Protein AF-A0A2E8J0F3-F1 (afdb_monomer)

Nearest PDB structures (foldseek):
  1r9x-assembly1_A-5  TM=9.082E-01  e=6.574E-03  Escherichia coli
  1k6w-assembly1_A  TM=9.086E-01  e=1.018E-02  Escherichia coli
  3g77-assembly1_A  TM=9.083E-01  e=1.153E-02  Escherichia coli K-12
  1r9y-assembly1_A  TM=9.070E-01  e=1.228E-02  Escherichia coli
  1r9z-assembly1_A  TM=9.052E-01  e=1.307E-02  Escherichia coli

Structure (mmCIF, N/CA/C/O backbone):
data_AF-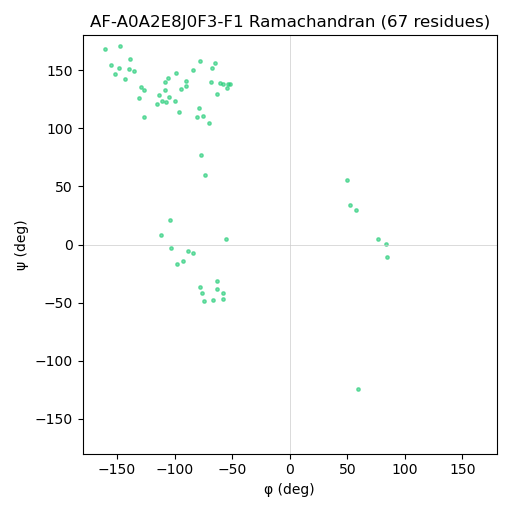A0A2E8J0F3-F1
#
_entry.id   AF-A0A2E8J0F3-F1
#
loop_
_atom_site.group_PDB
_atom_site.id
_atom_site.type_symbol
_atom_site.label_atom_id
_atom_site.label_alt_id
_atom_site.label_comp_id
_atom_site.label_asym_id
_atom_site.label_entity_id
_atom_site.label_seq_id
_atom_site.pdbx_PDB_ins_code
_atom_site.Cartn_x
_atom_site.Cartn_y
_atom_site.Cartn_z
_atom_site.occupancy
_atom_site.B_iso_or_equiv
_atom_site.auth_seq_id
_atom_site.auth_comp_id
_atom_site.auth_asym_id
_atom_site.auth_atom_id
_atom_site.pdbx_PDB_model_num
ATOM 1 N N . GLY A 1 1 ? 7.353 -5.994 -14.117 1.00 87.75 1 GLY A N 1
ATOM 2 C CA . GLY A 1 1 ? 8.141 -7.089 -13.551 1.00 87.75 1 GLY A CA 1
ATOM 3 C C . GLY A 1 1 ? 9.069 -6.517 -12.512 1.00 87.75 1 GLY A C 1
ATOM 4 O O . GLY A 1 1 ? 9.449 -5.358 -12.632 1.00 87.75 1 GLY A O 1
ATOM 5 N N . LEU A 1 2 ? 9.379 -7.303 -11.486 1.00 95.19 2 LEU A N 1
ATOM 6 C CA . LEU A 1 2 ? 10.240 -6.880 -10.377 1.00 95.19 2 LEU A CA 1
ATOM 7 C C . LEU A 1 2 ? 11.717 -7.239 -10.607 1.00 95.19 2 LEU A C 1
ATOM 9 O O . LEU A 1 2 ? 12.584 -6.691 -9.934 1.00 95.19 2 LEU A O 1
ATOM 13 N N . ASP A 1 3 ? 12.004 -8.113 -11.573 1.00 97.06 3 ASP A N 1
ATOM 14 C CA . ASP A 1 3 ? 13.364 -8.547 -11.887 1.00 97.06 3 ASP A CA 1
ATOM 15 C C . ASP A 1 3 ? 14.092 -7.572 -12.831 1.00 97.06 3 ASP A C 1
ATOM 17 O O . ASP A 1 3 ? 13.455 -6.951 -13.696 1.00 97.06 3 ASP A O 1
ATOM 21 N N . PRO A 1 4 ? 15.433 -7.465 -12.740 1.00 96.75 4 PRO A N 1
ATOM 22 C CA . PRO A 1 4 ? 16.230 -6.678 -13.677 1.00 96.75 4 PRO A CA 1
ATOM 23 C C . PRO A 1 4 ? 15.980 -7.071 -15.139 1.00 96.75 4 PRO A C 1
ATOM 25 O O . PRO A 1 4 ? 15.880 -8.247 -15.480 1.00 96.75 4 PRO A O 1
ATOM 28 N N . GLY A 1 5 ? 15.890 -6.072 -16.018 1.00 96.94 5 GLY A N 1
ATOM 29 C CA . GLY A 1 5 ? 15.600 -6.267 -17.444 1.00 96.94 5 GLY A CA 1
ATOM 30 C C . GLY A 1 5 ? 14.109 -6.373 -17.788 1.00 96.94 5 GLY A C 1
ATOM 31 O O . GLY A 1 5 ? 13.757 -6.266 -18.962 1.00 96.94 5 GLY A O 1
ATOM 32 N N . CYS A 1 6 ? 13.213 -6.509 -16.804 1.00 97.31 6 CYS A N 1
ATOM 33 C CA . CYS A 1 6 ? 11.775 -6.378 -17.034 1.00 97.31 6 CYS A CA 1
ATOM 34 C C . CYS A 1 6 ? 11.340 -4.907 -17.148 1.00 97.31 6 CYS A C 1
ATOM 36 O O . CYS A 1 6 ? 11.959 -4.006 -16.586 1.00 97.31 6 CYS A O 1
ATOM 38 N N . ASN A 1 7 ? 10.186 -4.666 -17.786 1.00 97.44 7 ASN A N 1
ATOM 39 C CA . ASN A 1 7 ? 9.482 -3.388 -17.625 1.00 97.44 7 ASN A CA 1
ATOM 40 C C . ASN A 1 7 ? 9.165 -3.174 -16.140 1.00 97.44 7 ASN A C 1
ATOM 42 O O . ASN A 1 7 ? 8.683 -4.110 -15.502 1.00 97.44 7 ASN A O 1
ATOM 46 N N . ALA A 1 8 ? 9.340 -1.960 -15.617 1.00 97.31 8 ALA A N 1
ATOM 47 C CA . ALA A 1 8 ? 8.988 -1.590 -14.242 1.00 97.31 8 ALA A CA 1
ATOM 48 C C . ALA A 1 8 ? 7.459 -1.465 -14.041 1.00 97.31 8 ALA A C 1
ATOM 50 O O . ALA A 1 8 ? 6.933 -0.404 -13.722 1.00 97.31 8 ALA A O 1
ATOM 51 N N . ASP A 1 9 ? 6.745 -2.563 -14.290 1.00 98.38 9 ASP A N 1
ATOM 52 C CA . ASP A 1 9 ? 5.306 -2.730 -14.075 1.00 98.38 9 ASP A CA 1
ATOM 53 C C . ASP A 1 9 ? 5.078 -3.396 -12.712 1.00 98.38 9 ASP A C 1
ATOM 55 O O . ASP A 1 9 ? 5.478 -4.554 -12.531 1.00 98.38 9 ASP A O 1
ATOM 59 N N . MET A 1 10 ? 4.465 -2.679 -11.769 1.00 98.06 10 MET A N 1
ATOM 60 C CA . MET A 1 10 ? 4.214 -3.151 -10.402 1.00 98.06 10 MET A CA 1
ATOM 61 C C .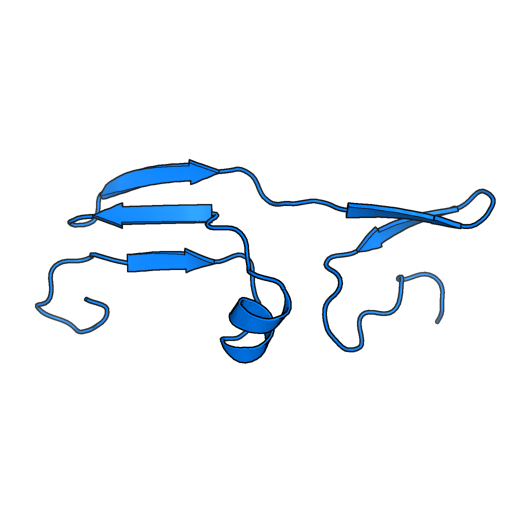 MET A 1 10 ? 3.114 -2.343 -9.699 1.00 98.06 10 MET A C 1
ATOM 63 O O . MET A 1 10 ? 2.686 -1.293 -10.175 1.00 98.06 10 MET A O 1
ATOM 67 N N . VAL A 1 11 ? 2.652 -2.839 -8.552 1.00 98.00 11 VAL A N 1
ATOM 68 C CA . VAL A 1 11 ? 1.652 -2.183 -7.699 1.00 98.00 11 VAL A CA 1
ATOM 69 C C . VAL A 1 11 ? 2.189 -2.129 -6.275 1.00 98.00 11 VAL A C 1
ATOM 71 O O . VAL A 1 11 ? 2.707 -3.128 -5.783 1.00 98.00 11 VAL A O 1
ATOM 74 N N . ILE A 1 12 ? 2.042 -0.979 -5.617 1.00 97.75 12 ILE A N 1
ATOM 75 C CA . ILE A 1 12 ? 2.404 -0.789 -4.209 1.00 97.75 12 ILE A CA 1
ATOM 76 C C . ILE A 1 12 ? 1.137 -0.890 -3.360 1.00 97.75 12 ILE A C 1
ATOM 78 O O . ILE A 1 12 ? 0.174 -0.153 -3.593 1.00 97.75 12 ILE A O 1
ATOM 82 N N . LEU A 1 13 ? 1.134 -1.806 -2.390 1.00 98.12 13 LEU A N 1
ATOM 83 C CA . LEU A 1 13 ? 0.020 -2.046 -1.472 1.00 98.12 13 LEU A CA 1
ATOM 84 C C . LEU A 1 13 ? 0.336 -1.490 -0.080 1.00 98.12 13 LEU A C 1
ATOM 86 O O . LEU A 1 13 ? 1.470 -1.592 0.380 1.00 98.12 13 LEU A O 1
ATOM 90 N N . GLN A 1 14 ? -0.671 -0.941 0.600 1.00 96.94 14 GLN 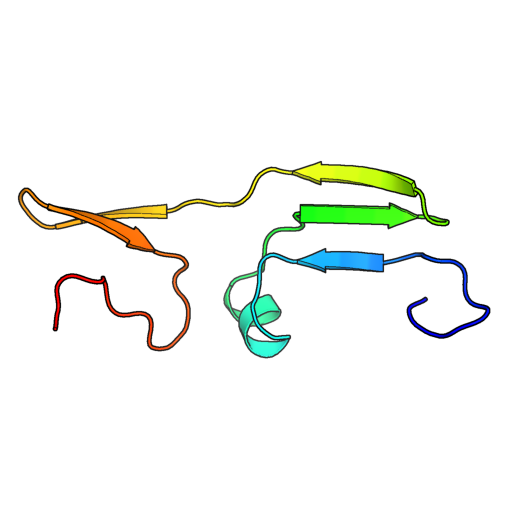A N 1
ATOM 91 C CA . GLN A 1 14 ? -0.586 -0.549 2.009 1.00 96.94 14 GLN A CA 1
ATOM 92 C C . GLN A 1 14 ? -0.690 -1.794 2.906 1.00 96.94 14 GLN A C 1
ATOM 94 O O . GLN A 1 14 ? -1.749 -2.099 3.453 1.00 96.94 14 GLN A O 1
ATOM 99 N N . ALA A 1 15 ? 0.400 -2.550 2.995 1.00 95.19 15 ALA A N 1
ATOM 100 C CA . ALA A 1 15 ? 0.544 -3.710 3.866 1.00 95.19 15 ALA A CA 1
ATOM 101 C C . ALA A 1 15 ? 2.020 -3.956 4.180 1.00 95.19 15 ALA A C 1
ATOM 103 O O . ALA A 1 15 ? 2.895 -3.593 3.398 1.00 95.19 15 ALA A O 1
ATOM 104 N N . GLU A 1 16 ? 2.279 -4.589 5.320 1.00 92.69 16 GLU A N 1
ATOM 105 C CA . GLU A 1 16 ? 3.633 -4.927 5.768 1.00 92.69 16 GLU A CA 1
ATOM 106 C C . GLU A 1 16 ? 4.195 -6.155 5.041 1.00 92.69 16 GLU A C 1
ATOM 108 O O . GLU A 1 16 ? 5.373 -6.193 4.691 1.00 92.69 16 GLU A O 1
ATOM 113 N N . ASP A 1 17 ? 3.336 -7.133 4.754 1.00 94.50 17 ASP A N 1
ATOM 114 C CA . ASP A 1 17 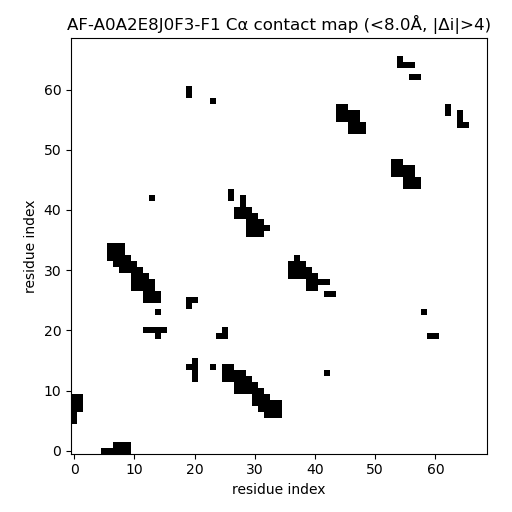? 3.710 -8.384 4.106 1.00 94.50 17 ASP A CA 1
ATOM 115 C C . ASP A 1 17 ? 2.573 -8.926 3.205 1.00 94.50 17 ASP A C 1
ATOM 117 O O . ASP A 1 17 ? 1.449 -8.406 3.216 1.00 94.50 17 ASP A O 1
ATOM 121 N N . PRO A 1 18 ? 2.832 -9.969 2.389 1.00 96.06 18 PRO A N 1
ATOM 122 C CA . PRO A 1 18 ? 1.818 -10.542 1.504 1.00 96.06 18 PRO A CA 1
ATOM 123 C C . PRO A 1 18 ? 0.608 -11.161 2.221 1.00 96.06 18 PRO A C 1
ATOM 125 O O . PRO A 1 18 ? -0.495 -11.143 1.671 1.00 96.06 18 PRO A O 1
ATOM 128 N N . MET A 1 19 ? 0.788 -11.716 3.423 1.00 95.88 19 MET A N 1
ATOM 129 C CA . MET A 1 19 ? -0.304 -12.293 4.211 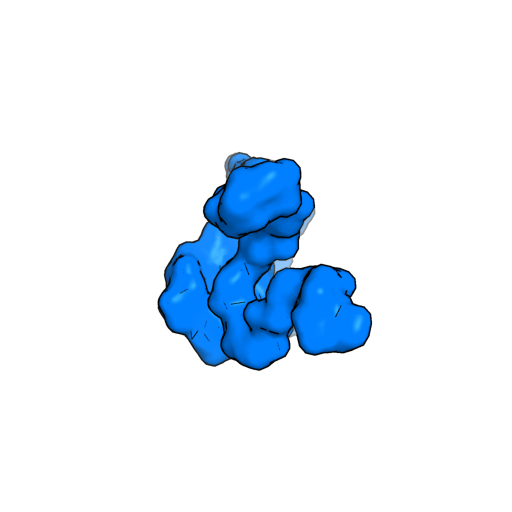1.00 95.88 19 MET A CA 1
ATOM 130 C C . MET A 1 19 ? -1.261 -11.185 4.659 1.00 95.88 19 MET A C 1
ATOM 132 O O . MET A 1 19 ? -2.473 -11.286 4.444 1.00 95.88 19 MET A O 1
ATOM 136 N N . GLU A 1 20 ? -0.719 -10.096 5.199 1.00 94.44 20 GLU A N 1
ATOM 137 C CA . GLU A 1 20 ? -1.469 -8.907 5.594 1.00 94.44 20 GLU A CA 1
ATOM 138 C C . GLU A 1 20 ? -2.128 -8.232 4.386 1.00 94.44 20 GLU A C 1
ATOM 140 O O . GLU A 1 20 ? -3.285 -7.817 4.470 1.00 94.44 20 GLU A O 1
ATOM 145 N N . ALA A 1 21 ? -1.452 -8.201 3.232 1.00 96.44 21 ALA A N 1
ATOM 146 C CA . ALA A 1 21 ? -2.004 -7.645 1.999 1.00 96.44 21 ALA A CA 1
ATOM 147 C C . ALA A 1 21 ? -3.304 -8.342 1.572 1.00 96.44 21 ALA A C 1
ATOM 149 O O . ALA A 1 21 ? -4.268 -7.682 1.170 1.00 96.44 21 ALA A O 1
ATOM 150 N N . VAL A 1 22 ? -3.355 -9.671 1.692 1.00 96.25 22 VAL A N 1
ATOM 151 C CA . VAL A 1 22 ? -4.559 -10.457 1.398 1.00 96.25 22 VAL A CA 1
ATOM 152 C C . VAL A 1 22 ? -5.600 -10.294 2.505 1.00 96.25 22 VAL A C 1
ATOM 154 O O . VAL A 1 22 ? -6.762 -10.010 2.203 1.00 96.25 22 VAL A O 1
ATOM 157 N N . ARG A 1 23 ? -5.200 -10.434 3.777 1.00 95.38 23 ARG A N 1
ATOM 158 C CA . ARG A 1 23 ? -6.107 -10.367 4.935 1.00 95.38 23 ARG A CA 1
ATOM 159 C C . ARG A 1 23 ? -6.857 -9.039 5.001 1.00 95.38 23 ARG A C 1
ATOM 161 O O . ARG A 1 23 ? -8.071 -9.032 5.192 1.00 95.38 23 ARG A O 1
ATOM 168 N N . LEU A 1 24 ? -6.140 -7.931 4.827 1.00 94.38 24 LEU A N 1
ATOM 169 C CA . LEU A 1 24 ? -6.687 -6.577 4.904 1.00 94.38 24 LEU A CA 1
ATOM 170 C C . LEU A 1 24 ? -7.316 -6.102 3.594 1.00 94.38 24 LEU A C 1
ATOM 172 O O . LEU A 1 24 ? -7.924 -5.036 3.576 1.00 94.38 24 LEU A O 1
ATOM 176 N N . ARG A 1 25 ? -7.181 -6.869 2.501 1.00 95.06 25 ARG A N 1
ATOM 177 C CA . ARG A 1 25 ? -7.493 -6.407 1.137 1.00 95.06 25 ARG A CA 1
ATOM 178 C C . ARG A 1 25 ? -6.810 -5.065 0.868 1.00 95.06 25 ARG A C 1
ATOM 180 O O . ARG A 1 25 ? -7.467 -4.070 0.562 1.00 95.06 25 ARG A O 1
ATOM 187 N N . ALA A 1 26 ? -5.493 -5.055 1.053 1.00 96.75 26 ALA A N 1
ATOM 188 C CA . ALA A 1 26 ? -4.702 -3.842 1.158 1.00 96.75 26 ALA A CA 1
ATOM 189 C C . ALA A 1 26 ? -4.937 -2.864 0.007 1.00 96.75 26 ALA A C 1
ATOM 191 O O . ALA A 1 26 ? -5.031 -3.230 -1.170 1.00 96.75 26 ALA A O 1
ATOM 192 N N . HIS A 1 27 ? -5.014 -1.591 0.377 1.00 97.19 27 HIS A N 1
ATOM 193 C CA . HIS A 1 27 ? -5.277 -0.519 -0.560 1.00 97.19 27 HIS A CA 1
ATOM 194 C C . HIS A 1 27 ? -4.090 -0.323 -1.509 1.00 97.19 27 HIS A C 1
ATOM 196 O O . HIS A 1 27 ? -2.931 -0.397 -1.100 1.00 97.19 27 HIS A O 1
ATOM 202 N N . ARG A 1 28 ? -4.372 -0.065 -2.789 1.00 97.94 28 ARG A N 1
ATOM 203 C CA . ARG A 1 28 ? -3.337 0.234 -3.787 1.00 97.94 28 ARG A CA 1
ATOM 204 C C . ARG A 1 28 ? -2.935 1.691 -3.642 1.00 97.94 28 ARG A C 1
ATOM 206 O O . ARG A 1 28 ? -3.709 2.571 -4.002 1.00 97.94 28 ARG A O 1
ATOM 213 N N . LEU A 1 29 ? -1.729 1.933 -3.146 1.00 98.38 29 LEU A N 1
ATOM 214 C CA . LEU A 1 29 ? -1.186 3.284 -3.028 1.00 98.38 29 LEU A CA 1
ATOM 215 C C . LEU A 1 29 ? -0.729 3.799 -4.389 1.00 98.38 29 LEU A C 1
ATOM 217 O O . LEU A 1 29 ? -1.010 4.940 -4.746 1.00 98.38 29 LEU A O 1
ATOM 221 N N . PHE A 1 30 ? -0.081 2.931 -5.171 1.00 98.62 30 PHE A N 1
ATOM 222 C CA . PHE A 1 30 ? 0.443 3.277 -6.488 1.00 98.62 30 PHE A CA 1
ATOM 223 C C . PHE A 1 30 ? 0.291 2.126 -7.473 1.00 98.62 30 PHE A C 1
ATOM 225 O O . PHE A 1 30 ? 0.513 0.961 -7.136 1.00 98.62 30 PHE A O 1
ATOM 232 N N . VAL A 1 31 ? -0.025 2.473 -8.716 1.00 98.44 31 VAL A N 1
ATOM 233 C CA . VAL A 1 31 ? 0.075 1.581 -9.871 1.00 98.44 31 VAL A CA 1
ATOM 234 C C . VAL A 1 31 ? 1.134 2.156 -10.796 1.00 98.44 31 VAL A C 1
ATOM 236 O O . VAL A 1 31 ? 1.013 3.294 -11.252 1.00 98.44 31 VAL A O 1
ATOM 239 N N . ILE A 1 32 ? 2.171 1.369 -11.059 1.00 98.62 32 ILE A N 1
ATOM 240 C CA . ILE A 1 32 ? 3.330 1.774 -11.847 1.00 98.62 32 ILE A CA 1
ATOM 241 C C . ILE A 1 32 ? 3.335 0.957 -13.131 1.00 98.62 32 ILE A C 1
ATOM 243 O O . ILE A 1 32 ? 3.243 -0.274 -13.101 1.00 98.62 32 ILE A O 1
ATOM 247 N N . ARG A 1 33 ? 3.442 1.647 -14.265 1.00 98.19 33 ARG A N 1
ATOM 248 C CA . ARG A 1 33 ? 3.578 1.033 -15.583 1.00 98.19 33 ARG A CA 1
ATOM 249 C C . ARG A 1 33 ? 4.734 1.682 -16.323 1.00 98.19 33 ARG A C 1
ATOM 251 O O . ARG A 1 33 ? 4.775 2.896 -16.463 1.00 98.19 33 ARG A O 1
ATOM 258 N N . ARG A 1 34 ? 5.668 0.863 -16.805 1.00 97.38 34 ARG A N 1
ATOM 259 C CA . ARG A 1 34 ? 6.887 1.279 -17.514 1.00 97.38 34 ARG A CA 1
ATOM 260 C C . ARG A 1 34 ? 7.701 2.333 -16.751 1.00 97.38 34 ARG A C 1
ATOM 262 O O . ARG A 1 34 ? 8.336 3.177 -17.367 1.00 97.38 34 ARG A O 1
ATOM 269 N N . GLY A 1 35 ? 7.707 2.254 -15.420 1.00 96.81 35 GLY A N 1
ATOM 270 C CA . GLY A 1 35 ? 8.434 3.194 -14.561 1.00 96.81 35 GLY A CA 1
ATOM 271 C C . GLY A 1 35 ? 7.689 4.496 -14.253 1.00 96.81 35 GLY A C 1
ATOM 272 O O . GLY A 1 35 ? 8.216 5.315 -13.510 1.00 96.81 35 GLY A O 1
ATOM 273 N N . GLU A 1 36 ? 6.466 4.675 -14.755 1.00 98.06 36 GLU A N 1
ATOM 274 C CA . GLU A 1 36 ? 5.636 5.848 -14.480 1.00 98.06 36 GLU A CA 1
ATOM 275 C C . GLU A 1 36 ? 4.458 5.491 -13.569 1.00 98.06 36 GLU A C 1
ATOM 277 O O . GLU A 1 36 ? 3.825 4.441 -13.719 1.00 98.06 36 GLU A O 1
ATOM 282 N N . VAL A 1 37 ? 4.141 6.375 -12.621 1.00 98.44 37 VAL A N 1
ATOM 283 C CA . VAL A 1 37 ? 2.944 6.248 -11.780 1.00 98.44 37 VAL A CA 1
ATOM 284 C C . VAL A 1 37 ? 1.728 6.646 -12.613 1.00 98.44 37 VAL A C 1
ATOM 286 O O . VAL A 1 37 ? 1.551 7.816 -12.936 1.00 98.44 37 VAL A O 1
ATOM 289 N N . ILE A 1 38 ? 0.878 5.674 -12.942 1.00 98.50 38 ILE A N 1
ATOM 290 C CA . ILE A 1 38 ? -0.325 5.896 -13.765 1.00 98.50 38 ILE A CA 1
ATOM 291 C C . ILE A 1 38 ? -1.601 6.053 -12.935 1.00 98.50 38 ILE A C 1
ATOM 293 O O . ILE A 1 38 ? -2.617 6.525 -13.437 1.00 98.50 38 ILE A O 1
ATOM 297 N N . ALA A 1 39 ? -1.564 5.638 -11.670 1.00 98.69 39 ALA A N 1
ATOM 298 C CA . ALA A 1 39 ? -2.6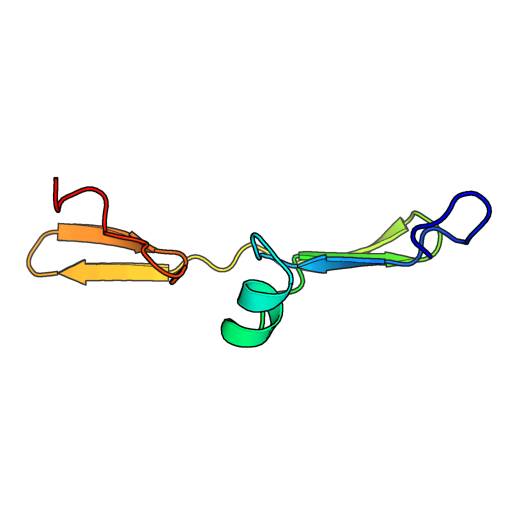32 5.859 -10.709 1.00 98.69 39 ALA A CA 1
ATOM 299 C C . ALA A 1 39 ? -2.050 5.909 -9.298 1.00 98.69 39 ALA A C 1
ATOM 301 O O . ALA A 1 39 ? -1.097 5.190 -8.981 1.00 98.69 39 ALA A O 1
ATOM 302 N N . SER A 1 40 ? 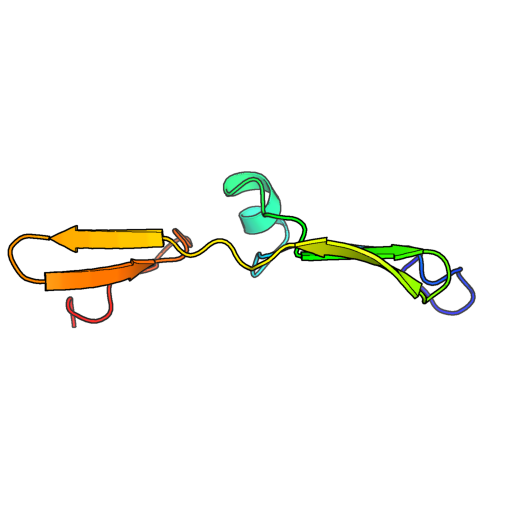-2.657 6.729 -8.448 1.00 98.50 40 SER A N 1
ATOM 303 C CA . SER A 1 40 ? -2.319 6.827 -7.035 1.00 98.50 40 SER A CA 1
ATOM 304 C C . SER A 1 40 ? -3.576 6.950 -6.188 1.00 98.50 40 SER A C 1
ATOM 306 O O . SER A 1 40 ? -4.656 7.302 -6.670 1.00 98.50 40 SER A O 1
ATOM 308 N N . SER A 1 41 ? -3.452 6.627 -4.910 1.00 97.75 41 SER A N 1
ATOM 309 C CA . SER A 1 41 ? -4.486 6.900 -3.922 1.00 97.75 41 SER A CA 1
ATOM 310 C C . SER A 1 41 ? -3.858 7.176 -2.565 1.00 97.75 41 SER A C 1
ATOM 312 O O . SER A 1 41 ? -2.767 6.693 -2.264 1.00 97.75 41 SER A O 1
ATOM 314 N N . SER A 1 42 ? -4.552 7.967 -1.750 1.00 96.88 42 SER A N 1
ATOM 315 C CA . SER A 1 42 ? -4.117 8.256 -0.387 1.00 96.88 42 SER A CA 1
ATOM 316 C C . SER A 1 42 ? -4.129 7.001 0.483 1.00 96.88 42 SER A C 1
ATOM 318 O O . SER A 1 42 ? -4.866 6.043 0.226 1.00 96.88 42 SER A O 1
ATOM 320 N N . GLU A 1 43 ? -3.321 7.040 1.537 1.00 95.12 43 GLU A N 1
ATOM 321 C CA . GLU A 1 43 ? -3.327 6.025 2.581 1.00 95.12 43 GLU A CA 1
ATOM 322 C C . GLU A 1 43 ? -4.701 5.944 3.265 1.00 95.12 43 GLU A C 1
ATOM 324 O O . GLU A 1 43 ? -5.334 6.968 3.542 1.00 95.12 43 GLU A O 1
ATOM 329 N N . VAL A 1 44 ? -5.164 4.724 3.549 1.00 94.50 44 VAL A N 1
ATOM 330 C CA . VAL A 1 44 ? -6.364 4.514 4.358 1.00 94.50 44 VAL A CA 1
ATOM 331 C C . VAL A 1 44 ? -5.989 4.683 5.824 1.00 94.50 44 VAL A C 1
ATOM 333 O O . VAL A 1 44 ? -5.205 3.907 6.367 1.00 94.50 44 VAL A O 1
ATOM 336 N N . MET A 1 45 ? -6.587 5.685 6.465 1.00 92.31 45 MET A N 1
ATOM 337 C CA . MET A 1 45 ? -6.401 5.979 7.883 1.00 92.31 45 MET A CA 1
ATOM 338 C C . MET A 1 45 ? -7.686 5.664 8.639 1.00 92.31 45 MET A C 1
ATOM 340 O O . MET A 1 45 ? -8.732 6.236 8.333 1.00 92.31 45 MET A O 1
ATOM 344 N N . THR A 1 46 ? -7.604 4.798 9.649 1.00 92.31 46 THR A N 1
ATOM 345 C CA . THR A 1 46 ? -8.739 4.524 10.539 1.00 92.31 46 THR A CA 1
ATOM 346 C C . THR A 1 46 ? -8.487 5.137 11.908 1.00 92.31 46 THR A C 1
ATOM 348 O O . THR A 1 46 ? -7.410 4.982 12.480 1.00 92.31 46 THR A O 1
ATOM 351 N N . GLU A 1 47 ? -9.486 5.836 12.440 1.00 92.81 47 GLU A N 1
ATOM 352 C CA . GLU A 1 47 ? -9.506 6.317 13.820 1.00 92.81 47 GLU A CA 1
ATOM 353 C C . GLU A 1 47 ? -10.471 5.450 14.633 1.00 92.81 47 GLU A C 1
ATOM 355 O O . GLU A 1 47 ? -11.636 5.285 14.269 1.00 92.81 47 GLU A O 1
ATOM 360 N N . ILE A 1 48 ? -9.986 4.911 15.747 1.00 91.06 48 ILE A N 1
ATOM 361 C CA . ILE A 1 48 ? -10.816 4.322 16.791 1.00 91.06 48 ILE A CA 1
ATOM 362 C C . ILE A 1 48 ? -11.072 5.398 17.840 1.00 91.06 48 ILE A C 1
ATOM 364 O O . ILE A 1 48 ? -10.144 6.057 18.308 1.00 91.06 48 ILE A O 1
ATOM 368 N N . LYS A 1 49 ? -12.331 5.520 18.261 1.00 92.12 49 LYS A N 1
ATOM 369 C CA . LYS A 1 49 ? -12.718 6.265 19.458 1.00 92.12 49 LYS A CA 1
ATOM 370 C C . LYS A 1 49 ? -13.117 5.283 20.562 1.00 92.12 49 LYS A C 1
ATOM 372 O O . LYS A 1 49 ? -14.036 4.492 20.360 1.00 92.12 49 LYS A O 1
ATOM 377 N N . MET A 1 50 ? -12.460 5.356 21.717 1.00 88.00 50 MET A N 1
ATOM 378 C CA . MET A 1 50 ? -12.799 4.588 22.920 1.00 88.00 50 MET A CA 1
ATOM 379 C C . MET A 1 50 ? -12.968 5.540 24.101 1.00 88.00 50 MET A C 1
ATOM 381 O O . MET A 1 50 ? -12.003 6.128 24.579 1.00 88.00 50 MET A O 1
ATOM 385 N N . GLY A 1 51 ? -14.211 5.711 24.557 1.00 90.00 51 GLY A N 1
ATOM 386 C CA . GLY A 1 51 ? -14.540 6.740 25.543 1.00 90.00 51 GLY A CA 1
ATOM 387 C C . GLY A 1 51 ? -14.183 8.132 25.019 1.00 90.00 51 GLY A C 1
ATOM 388 O O . GLY A 1 51 ? -14.616 8.519 23.927 1.00 90.00 51 GLY A O 1
ATOM 389 N N . ASP A 1 52 ? -13.369 8.853 25.786 1.00 91.69 52 ASP A N 1
ATOM 390 C CA . ASP A 1 52 ? -12.863 10.178 25.421 1.00 91.69 52 ASP A CA 1
ATOM 391 C C . ASP A 1 52 ? -11.563 10.133 24.613 1.00 91.69 52 ASP A C 1
ATOM 393 O O . ASP A 1 52 ? -11.125 11.166 24.101 1.00 91.69 52 ASP A O 1
ATOM 397 N N . THR A 1 53 ? -10.979 8.948 24.426 1.00 86.50 53 THR A N 1
ATOM 398 C CA . THR A 1 53 ? -9.707 8.812 23.729 1.00 86.50 53 THR A CA 1
ATOM 399 C C . THR A 1 53 ? -9.871 8.411 22.272 1.00 86.50 53 THR A C 1
ATOM 401 O O . THR A 1 53 ? -10.803 7.698 21.881 1.00 86.50 53 THR A O 1
ATOM 404 N N . LYS A 1 54 ? -8.949 8.901 21.443 1.00 91.25 54 LYS A N 1
ATOM 405 C CA . LYS A 1 54 ? -8.879 8.628 20.010 1.00 91.25 54 LYS A CA 1
ATOM 406 C C . LYS A 1 54 ? -7.493 8.126 19.657 1.00 91.25 54 LYS A C 1
ATOM 408 O O . LYS A 1 54 ? -6.503 8.752 20.020 1.00 91.25 54 LYS A O 1
ATOM 413 N N . SER A 1 55 ? -7.436 7.046 18.892 1.00 90.00 55 SER A N 1
ATOM 414 C CA . SER A 1 55 ? -6.180 6.494 18.397 1.00 90.00 55 SER A CA 1
ATOM 415 C C . SER A 1 55 ? -6.319 6.041 16.952 1.00 90.00 55 SER A C 1
ATOM 417 O O . SER A 1 55 ? -7.404 5.677 16.499 1.00 90.00 55 SER A O 1
ATOM 419 N N . ARG A 1 56 ? -5.217 6.089 16.206 1.00 90.25 56 ARG A N 1
ATOM 420 C CA . ARG A 1 56 ? -5.169 5.601 14.826 1.00 90.25 56 ARG A CA 1
ATOM 421 C C . ARG A 1 56 ? -4.769 4.138 14.813 1.00 90.25 56 ARG A C 1
ATOM 423 O O . ARG A 1 56 ? -3.878 3.743 15.557 1.00 90.25 56 ARG A O 1
ATOM 430 N N . VAL A 1 57 ? -5.392 3.367 13.931 1.00 90.44 57 VAL A N 1
ATOM 431 C CA . VAL A 1 57 ? -5.079 1.949 13.737 1.00 90.44 57 VAL A CA 1
ATOM 432 C C . VAL A 1 57 ? -5.002 1.609 12.255 1.00 90.44 57 VAL A C 1
ATOM 434 O O . VAL A 1 57 ? -5.718 2.189 11.433 1.00 90.44 57 VAL A O 1
ATOM 437 N N . ALA A 1 58 ? -4.156 0.639 11.928 1.00 88.31 58 ALA A N 1
ATOM 438 C CA . ALA A 1 58 ? -4.048 0.023 10.611 1.00 88.31 58 ALA A CA 1
ATOM 439 C C . ALA A 1 58 ? -4.709 -1.374 10.559 1.00 88.31 58 ALA A C 1
ATOM 441 O O . ALA A 1 58 ? -4.758 -1.994 9.499 1.00 88.31 58 ALA A O 1
ATOM 442 N N . PHE A 1 59 ? -5.231 -1.864 11.692 1.00 88.50 59 PHE A N 1
ATOM 443 C CA . PHE A 1 59 ? -5.784 -3.207 11.897 1.00 88.50 59 PHE A CA 1
ATOM 444 C C . PHE A 1 59 ? -4.799 -4.340 11.602 1.00 88.50 59 PHE A C 1
ATOM 446 O O . PHE A 1 59 ? -5.219 -5.433 11.204 1.00 88.50 59 PHE A O 1
ATOM 453 N N . ARG A 1 60 ? -3.497 -4.107 11.799 1.00 86.50 60 ARG A N 1
ATOM 454 C CA . ARG A 1 60 ? -2.471 -5.153 11.664 1.00 86.50 60 ARG A CA 1
ATOM 455 C C . ARG A 1 60 ? -2.616 -6.200 12.764 1.00 86.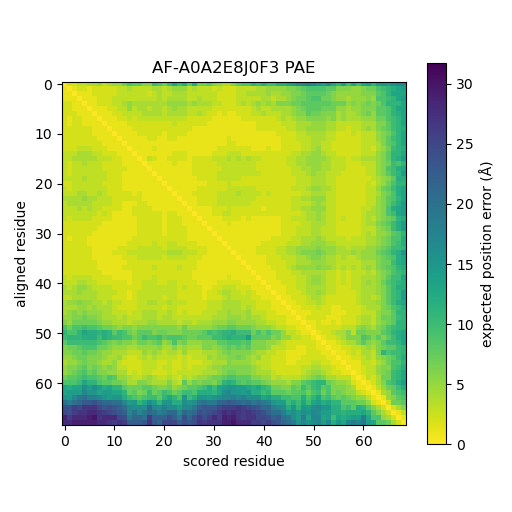50 60 ARG A C 1
ATOM 457 O O . ARG A 1 60 ? -3.119 -5.915 13.852 1.00 86.50 60 ARG A O 1
ATOM 464 N N . ASN A 1 61 ? -2.195 -7.430 12.486 1.00 80.31 61 ASN A N 1
ATOM 465 C CA . ASN A 1 61 ? -2.220 -8.468 13.512 1.00 80.31 61 ASN A CA 1
ATOM 466 C C . ASN A 1 61 ? -1.273 -8.099 14.671 1.00 80.31 61 ASN A C 1
ATOM 468 O O . ASN A 1 61 ? -0.117 -7.762 14.442 1.00 80.31 61 ASN A O 1
ATOM 472 N N . GLY A 1 62 ? -1.765 -8.149 15.911 1.00 76.94 62 GLY A N 1
ATOM 473 C CA . GLY A 1 62 ? -1.001 -7.735 17.096 1.00 76.94 62 GLY A CA 1
ATOM 474 C C . GLY A 1 62 ? -0.878 -6.219 17.297 1.00 76.94 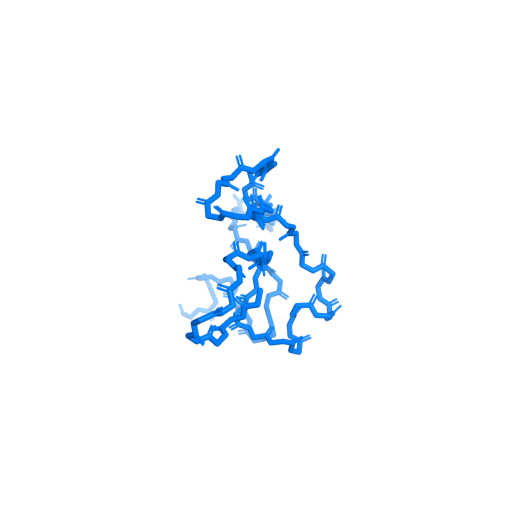62 GLY A C 1
ATOM 475 O O . GLY A 1 62 ? -0.193 -5.793 18.224 1.00 76.94 62 GLY A O 1
ATOM 476 N N . GLU A 1 63 ? -1.539 -5.396 16.474 1.00 77.94 63 GLU A N 1
ATOM 477 C CA . GLU A 1 63 ? -1.572 -3.949 16.677 1.00 77.94 63 GLU A CA 1
ATOM 478 C C . GLU A 1 63 ? -2.422 -3.613 17.904 1.00 77.94 63 GLU A C 1
ATOM 480 O O . GLU A 1 63 ? -3.653 -3.682 17.881 1.00 77.94 63 GLU A O 1
ATOM 485 N N . LEU A 1 64 ? -1.745 -3.263 18.994 1.00 64.69 64 LEU A N 1
ATOM 486 C CA . LEU A 1 64 ? -2.378 -2.688 20.169 1.00 64.69 64 LEU A CA 1
ATOM 487 C C . LEU A 1 64 ? -2.394 -1.162 20.014 1.00 64.69 64 LEU A C 1
ATOM 489 O O . LEU A 1 64 ? -1.382 -0.585 19.608 1.00 64.69 64 LEU A O 1
ATOM 493 N N . PRO A 1 65 ? -3.508 -0.482 20.339 1.00 63.28 65 PRO A N 1
ATOM 494 C CA . PRO A 1 65 ? -3.506 0.968 20.455 1.00 63.28 65 PRO A CA 1
ATOM 495 C C . PRO A 1 65 ? -2.408 1.389 21.439 1.00 63.28 65 PRO A C 1
ATOM 497 O O . PRO A 1 65 ? -2.308 0.807 22.519 1.00 63.28 65 PRO A O 1
ATOM 500 N N . ASN A 1 66 ? -1.620 2.410 21.081 1.00 59.91 66 ASN A N 1
ATOM 501 C CA . ASN A 1 66 ? -0.463 2.925 21.839 1.00 59.91 66 ASN A CA 1
ATOM 502 C C . ASN A 1 66 ? -0.742 3.349 23.307 1.00 59.91 66 ASN A C 1
ATOM 504 O O . ASN A 1 66 ? 0.151 3.865 23.965 1.00 59.91 66 ASN A O 1
ATOM 508 N N . GLU A 1 67 ? -1.953 3.146 23.826 1.00 55.22 67 GLU A N 1
ATOM 509 C CA . GLU A 1 67 ? -2.388 3.491 25.186 1.00 55.22 67 GLU A CA 1
ATOM 510 C C . GLU A 1 67 ? -2.662 2.263 26.074 1.00 55.22 67 GLU A C 1
ATOM 512 O O . GLU A 1 67 ? -3.192 2.404 27.173 1.00 55.22 67 GLU A O 1
ATOM 517 N N . MET A 1 68 ? -2.328 1.050 25.616 1.00 48.84 68 MET A N 1
ATOM 518 C CA . MET A 1 68 ? -2.461 -0.191 26.398 1.00 48.84 68 MET A CA 1
ATOM 519 C C . MET A 1 68 ? -1.127 -0.740 26.945 1.00 48.84 68 MET A C 1
ATOM 521 O O . MET A 1 68 ? -1.054 -1.926 27.271 1.00 48.84 68 MET A O 1
ATOM 525 N N . ILE A 1 69 ? -0.088 0.097 27.061 1.00 47.88 69 ILE A N 1
ATOM 526 C CA . ILE A 1 69 ? 1.185 -0.231 27.736 1.00 47.88 69 ILE A CA 1
ATOM 527 C C . ILE A 1 69 ? 1.435 0.766 28.864 1.00 47.88 69 ILE A C 1
ATOM 529 O O . ILE A 1 69 ? 1.337 1.982 28.587 1.00 47.88 69 ILE A O 1
#

Foldseek 3Di:
DPDPPDQPFDWDFPAPDPVRCVVVVTDTQFTDGSNDTPDGDDHDWDWDDDPPDIFIDPPDVPDDTPPPD

Mean predicted aligned error: 5.01 Å

Solvent-accessible surface area (backbone atoms only — not comparable to full-atom values): 4444 Å² total; per-residue (Å²): 59,92,55,90,93,46,57,44,37,50,72,45,56,64,47,94,46,74,67,50,27,60,74,67,62,34,52,62,39,34,36,30,50,75,71,38,78,79,45,74,44,78,84,87,80,42,76,48,76,60,91,95,46,74,47,73,50,84,82,52,90,89,68,68,63,92,81,79,119

pLDDT: mean 90.89, std 11.73, range [47.88, 98.69]

Secondary structure (DSSP, 8-state):
--STTS---EEEESSSSHHHHHHTT--EEEEEETTEEEEE-PPP-EEEEETTEEEEE---TT---TT--

Sequence (69 aa):
GLDPGCNADMVILQAEDPMEAVRLRAHRLFVIRRGEVIASSSEVMTEIKMGDTKSRVAFRNGELPNEMI

Radius of gyration: 16.14 Å; Cα contacts (8 Å, |Δi|>4): 99; chains: 1; bounding box: 31×22×45 Å